Protein AF-A0A6L9ABU8-F1 (afdb_monomer_lite)

Organism: Escherichia coli (NCBI:txid562)

Radius of gyration: 11.08 Å; chains: 1; bounding box: 27×22×28 Å

pLDDT: mean 93.1, std 6.78, range [59.41, 98.19]

Foldseek 3Di:
DLLVLLVVLCVVLVPDPPQDSVNSVCQQVVDVLSVVLSVQLVVCVVVVNVVSNVVSSVSRDRDDD

Sequence (65 aa):
EKTTVLQDLRKICTPQASLSDEAWEKLMLSDESNKQHIREAIVAMERNNQNNYWEALGKVECPDM

InterPro domains:
  IPR048144 YicS [NF041639] (1-65)
  IPR048144 YicS [PF27428] (1-58)

Structure (mmCIF, N/CA/C/O backbone):
data_AF-A0A6L9ABU8-F1
#
_entry.id   AF-A0A6L9ABU8-F1
#
loop_
_atom_site.group_PDB
_atom_site.id
_atom_site.type_symbol
_atom_site.label_atom_id
_atom_site.label_alt_id
_atom_site.label_comp_id
_atom_site.label_asym_id
_atom_site.label_entity_id
_atom_site.label_seq_id
_atom_site.pdbx_PDB_ins_code
_atom_site.Cartn_x
_atom_site.Cartn_y
_atom_site.Cartn_z
_atom_site.occupancy
_atom_site.B_iso_or_equiv
_atom_site.auth_seq_id
_atom_site.auth_comp_id
_atom_site.auth_asym_id
_atom_site.auth_atom_id
_atom_site.pdbx_PDB_model_num
ATOM 1 N N . GLU A 1 1 ? 2.356 1.162 11.222 1.00 89.06 1 GLU A N 1
ATOM 2 C CA . GLU A 1 1 ? 1.237 1.494 10.309 1.00 89.06 1 GLU A CA 1
ATOM 3 C C . GLU A 1 1 ? 1.691 1.557 8.853 1.00 89.06 1 GLU A C 1
ATOM 5 O O . GLU A 1 1 ? 1.340 0.668 8.090 1.00 89.06 1 GLU A O 1
ATOM 10 N N . LYS A 1 2 ? 2.524 2.534 8.462 1.00 91.88 2 LYS A N 1
ATOM 11 C CA . LYS A 1 2 ? 2.993 2.705 7.069 1.00 91.88 2 LYS A CA 1
ATOM 12 C C . LYS A 1 2 ? 3.587 1.432 6.445 1.00 91.88 2 LYS A C 1
ATOM 14 O O . LYS A 1 2 ? 3.247 1.099 5.316 1.00 91.88 2 LYS A O 1
ATOM 19 N N . THR A 1 3 ? 4.432 0.705 7.179 1.00 93.56 3 THR A N 1
ATOM 20 C CA . THR A 1 3 ? 5.036 -0.556 6.707 1.00 93.56 3 THR A CA 1
ATOM 21 C C . THR A 1 3 ? 3.980 -1.597 6.333 1.00 93.56 3 THR A C 1
ATOM 23 O O . THR A 1 3 ? 4.098 -2.227 5.289 1.00 93.56 3 THR A O 1
ATOM 26 N N . THR A 1 4 ? 2.922 -1.739 7.135 1.00 95.19 4 THR A N 1
ATOM 27 C CA . THR A 1 4 ? 1.808 -2.661 6.866 1.00 95.19 4 THR A CA 1
ATOM 28 C C . THR A 1 4 ? 1.059 -2.266 5.596 1.00 95.19 4 THR A C 1
ATOM 30 O O . THR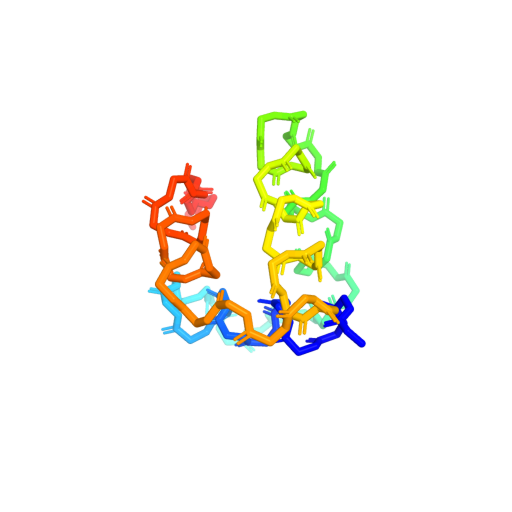 A 1 4 ? 0.854 -3.107 4.727 1.00 95.19 4 THR A O 1
ATOM 33 N N . VAL A 1 5 ? 0.740 -0.974 5.446 1.00 96.56 5 VAL A N 1
ATOM 34 C CA . VAL A 1 5 ? 0.066 -0.433 4.251 1.00 96.56 5 VAL A CA 1
ATOM 35 C C . VAL A 1 5 ? 0.873 -0.737 2.988 1.00 96.56 5 VAL A C 1
ATOM 37 O O . VAL A 1 5 ? 0.337 -1.253 2.011 1.00 96.56 5 VAL A O 1
ATOM 40 N N . LEU A 1 6 ? 2.185 -0.479 3.015 1.0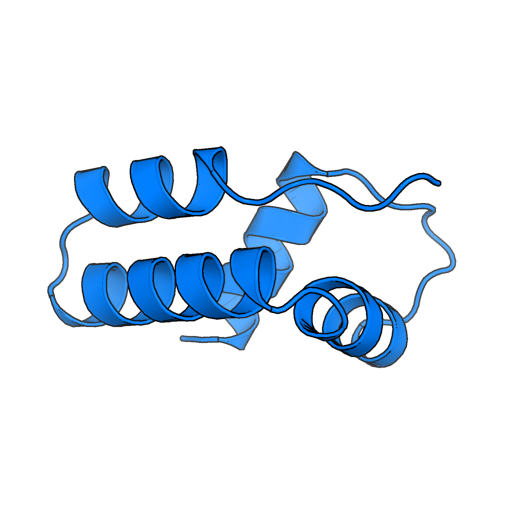0 95.56 6 LEU A N 1
ATOM 41 C CA . LEU A 1 6 ? 3.069 -0.741 1.878 1.00 95.56 6 LEU A CA 1
ATOM 42 C C . LEU A 1 6 ? 3.212 -2.239 1.573 1.00 95.56 6 LEU A C 1
ATOM 44 O O . LEU A 1 6 ? 3.299 -2.602 0.402 1.00 95.56 6 LEU A O 1
ATOM 48 N N . GLN A 1 7 ? 3.213 -3.107 2.588 1.00 94.62 7 GLN A N 1
ATOM 49 C CA . GLN A 1 7 ? 3.243 -4.563 2.404 1.00 94.62 7 GLN A CA 1
ATOM 50 C C . GLN A 1 7 ? 1.950 -5.102 1.788 1.00 94.62 7 GLN A C 1
ATOM 52 O O . GLN A 1 7 ? 2.005 -5.990 0.939 1.00 94.62 7 GLN A O 1
ATOM 57 N N . ASP A 1 8 ? 0.793 -4.578 2.185 1.00 95.69 8 ASP A N 1
ATOM 58 C CA . ASP A 1 8 ? -0.483 -4.984 1.597 1.00 95.69 8 ASP A CA 1
ATOM 59 C C . ASP A 1 8 ? -0.619 -4.471 0.164 1.00 95.69 8 ASP A C 1
ATOM 61 O O . ASP A 1 8 ? -0.961 -5.250 -0.724 1.00 95.69 8 ASP A O 1
ATOM 65 N N . LEU A 1 9 ? -0.220 -3.224 -0.103 1.00 94.94 9 LEU A N 1
ATOM 66 C CA . LEU A 1 9 ? -0.110 -2.708 -1.471 1.00 94.94 9 LEU A CA 1
ATOM 67 C C . LEU A 1 9 ? 0.818 -3.560 -2.330 1.00 94.94 9 LEU A C 1
ATOM 69 O O . LEU A 1 9 ? 0.518 -3.816 -3.490 1.00 94.94 9 LEU A O 1
ATOM 73 N N . ARG A 1 10 ? 1.916 -4.067 -1.764 1.00 92.88 10 ARG A N 1
ATOM 74 C CA . ARG A 1 10 ? 2.830 -4.959 -2.480 1.00 92.88 10 ARG A CA 1
ATOM 75 C C . ARG A 1 10 ? 2.158 -6.274 -2.885 1.00 92.88 10 ARG A C 1
ATOM 77 O O . ARG A 1 10 ? 2.441 -6.797 -3.957 1.00 92.88 10 ARG A O 1
ATOM 84 N N . LYS A 1 11 ? 1.250 -6.804 -2.063 1.00 92.06 11 LYS A N 1
ATOM 85 C CA . LYS A 1 11 ? 0.452 -7.994 -2.412 1.00 92.06 11 LYS A CA 1
ATOM 86 C C . LYS A 1 11 ? -0.629 -7.682 -3.447 1.00 92.06 11 LYS A C 1
ATOM 88 O O . LYS A 1 11 ? -0.925 -8.547 -4.257 1.00 92.06 11 LYS A O 1
ATOM 93 N N . ILE A 1 12 ? -1.207 -6.479 -3.407 1.00 92.88 12 ILE A N 1
ATOM 94 C CA . ILE A 1 12 ? -2.261 -6.034 -4.333 1.00 92.88 12 ILE A CA 1
ATOM 95 C C . ILE A 1 12 ? -1.681 -5.755 -5.721 1.00 92.88 12 ILE A C 1
ATOM 97 O O . ILE A 1 12 ? -2.182 -6.268 -6.714 1.00 92.88 12 ILE A O 1
ATOM 101 N N . CYS A 1 13 ? -0.608 -4.969 -5.783 1.00 92.00 13 CYS A N 1
ATOM 102 C CA . CYS A 1 13 ? 0.021 -4.551 -7.032 1.00 92.00 13 CYS A CA 1
ATOM 103 C C . CYS A 1 13 ? 0.959 -5.606 -7.624 1.00 92.00 13 CYS A C 1
ATOM 105 O O . CYS A 1 13 ? 1.321 -5.510 -8.793 1.00 92.00 13 CYS A O 1
ATOM 107 N N . THR 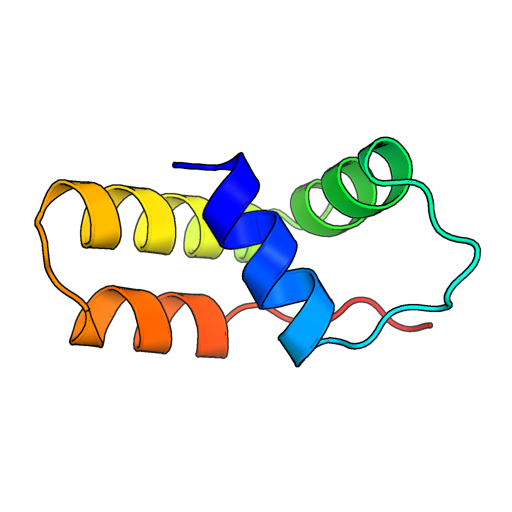A 1 14 ? 1.374 -6.600 -6.830 1.00 89.56 14 THR A N 1
ATOM 108 C CA . THR A 1 14 ? 2.264 -7.693 -7.256 1.00 89.56 14 THR A CA 1
ATOM 109 C C . THR A 1 14 ? 3.473 -7.215 -8.084 1.00 89.56 14 THR A C 1
ATOM 111 O O . THR A 1 14 ? 3.659 -7.689 -9.204 1.00 89.56 14 THR A O 1
ATOM 114 N N . PRO A 1 15 ? 4.294 -6.271 -7.574 1.00 85.06 15 PRO A N 1
ATOM 115 C CA . PRO A 1 15 ? 5.435 -5.746 -8.315 1.00 85.06 15 PRO A CA 1
ATOM 116 C C . PRO A 1 15 ? 6.478 -6.840 -8.588 1.00 85.06 15 PRO A C 1
ATOM 118 O O . PRO A 1 15 ? 6.524 -7.855 -7.88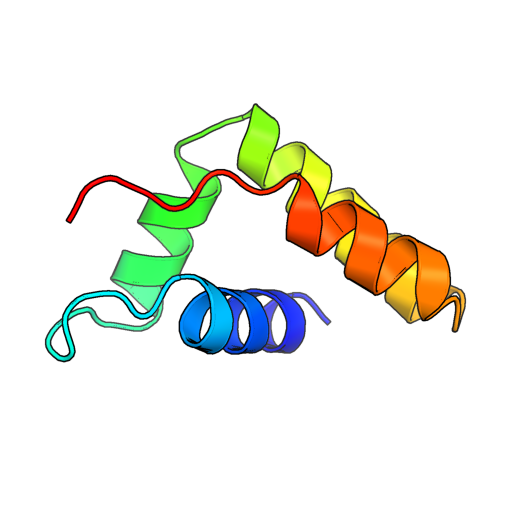4 1.00 85.06 15 PRO A O 1
ATOM 121 N N . GLN A 1 16 ? 7.371 -6.610 -9.558 1.00 79.06 16 GLN A N 1
ATOM 122 C CA . GLN A 1 16 ? 8.462 -7.539 -9.870 1.00 79.06 16 GLN A CA 1
ATOM 123 C C . GLN A 1 16 ? 9.235 -7.951 -8.600 1.00 79.06 16 GLN A C 1
ATOM 125 O O . GLN A 1 16 ? 9.612 -7.120 -7.768 1.00 79.06 16 GLN A O 1
ATOM 130 N N . ALA A 1 17 ? 9.492 -9.255 -8.459 1.00 71.81 17 ALA A N 1
ATOM 131 C CA . ALA A 1 17 ? 10.022 -9.852 -7.230 1.00 71.81 17 ALA A CA 1
ATOM 132 C C . ALA A 1 17 ? 11.408 -9.324 -6.809 1.00 71.81 17 ALA A C 1
ATOM 134 O O . ALA A 1 17 ? 11.778 -9.440 -5.643 1.00 71.81 17 ALA A O 1
ATOM 135 N N . SER A 1 18 ? 12.168 -8.727 -7.731 1.00 81.12 18 SER A N 1
ATOM 136 C CA . SER A 1 18 ? 13.493 -8.149 -7.476 1.00 81.12 18 SER A CA 1
ATOM 137 C C . SER A 1 18 ? 13.465 -6.760 -6.829 1.00 81.12 18 SER A C 1
ATOM 139 O O . SER A 1 18 ? 14.525 -6.244 -6.473 1.00 81.12 18 SER A O 1
ATOM 141 N N . LEU A 1 19 ? 12.297 -6.126 -6.686 1.00 87.88 19 LEU A N 1
ATOM 142 C CA . LEU A 1 19 ? 12.207 -4.778 -6.129 1.00 87.88 19 LEU A CA 1
ATOM 143 C C . LEU A 1 19 ? 12.491 -4.799 -4.616 1.00 87.88 19 LEU A C 1
ATOM 145 O O . LEU A 1 19 ? 11.837 -5.524 -3.872 1.00 87.88 19 LEU A O 1
ATOM 149 N N . SER A 1 20 ? 13.441 -4.010 -4.116 1.00 91.69 20 SER A N 1
ATOM 150 C CA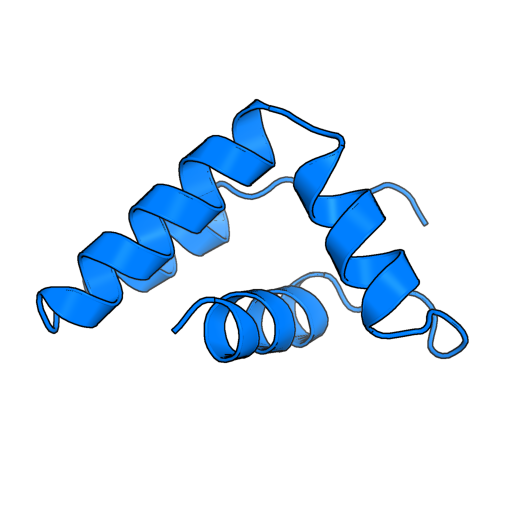 . SER A 1 20 ? 13.649 -3.906 -2.662 1.00 91.69 20 SER A CA 1
ATOM 151 C C . SER A 1 20 ? 12.473 -3.191 -1.985 1.00 91.69 20 SER A C 1
ATOM 153 O O . SER A 1 20 ? 11.716 -2.478 -2.643 1.00 91.69 20 SER A O 1
ATOM 155 N N . ASP A 1 21 ? 12.300 -3.362 -0.673 1.00 90.69 21 ASP A N 1
ATOM 156 C CA . ASP A 1 21 ? 11.259 -2.633 0.072 1.00 90.69 21 ASP A CA 1
ATOM 157 C C . ASP A 1 21 ? 11.467 -1.113 0.018 1.00 90.69 21 ASP A C 1
ATOM 159 O O . ASP A 1 21 ? 10.503 -0.365 -0.105 1.00 90.69 21 ASP A O 1
ATOM 163 N N . GLU A 1 22 ? 12.721 -0.654 0.020 1.00 92.44 22 GLU A N 1
ATOM 164 C CA . GLU A 1 22 ? 13.058 0.766 -0.132 1.00 92.44 22 GLU A CA 1
ATOM 165 C C . GLU A 1 22 ? 12.704 1.293 -1.531 1.00 92.44 22 GLU A C 1
ATOM 167 O O . GLU A 1 22 ? 12.126 2.372 -1.668 1.00 92.44 22 GLU A O 1
ATOM 172 N N . ALA A 1 23 ? 13.013 0.525 -2.582 1.00 92.69 23 ALA A N 1
ATOM 173 C CA . ALA A 1 23 ? 12.667 0.901 -3.949 1.00 92.69 23 ALA A CA 1
ATOM 174 C C . ALA A 1 23 ? 11.147 0.908 -4.157 1.00 92.69 23 ALA A C 1
ATOM 176 O O . ALA A 1 23 ? 10.620 1.823 -4.785 1.00 92.69 23 ALA A O 1
ATOM 177 N N . TRP A 1 24 ? 10.447 -0.070 -3.578 1.00 92.81 24 TRP A N 1
ATOM 178 C CA . TRP A 1 24 ? 8.989 -0.125 -3.556 1.00 92.81 24 TRP A CA 1
ATOM 179 C C . TRP A 1 24 ? 8.384 1.086 -2.852 1.00 92.81 24 TRP A C 1
ATOM 181 O O . TRP A 1 24 ? 7.531 1.763 -3.417 1.00 92.81 24 TRP A O 1
ATOM 191 N N . GLU A 1 25 ? 8.862 1.412 -1.651 1.00 94.44 25 GLU A N 1
ATOM 192 C CA . GLU A 1 25 ? 8.399 2.583 -0.913 1.00 94.44 25 GLU A CA 1
ATOM 193 C C . GLU A 1 25 ? 8.596 3.867 -1.723 1.00 94.44 25 GLU A C 1
ATOM 195 O O . GLU A 1 25 ? 7.670 4.667 -1.855 1.00 94.44 25 GLU A O 1
ATOM 200 N N . LYS A 1 26 ? 9.787 4.059 -2.294 1.00 94.06 26 LYS A N 1
ATOM 201 C CA . LYS A 1 26 ? 10.094 5.249 -3.089 1.00 94.06 26 LYS A CA 1
ATOM 202 C C . LYS A 1 26 ? 9.188 5.369 -4.314 1.00 94.06 26 LYS A C 1
ATOM 204 O O . LYS A 1 26 ? 8.766 6.476 -4.630 1.00 94.06 26 LYS A O 1
ATOM 209 N N . LEU A 1 27 ? 8.887 4.251 -4.968 1.00 92.69 27 LEU A N 1
ATOM 210 C CA . LEU A 1 27 ? 8.008 4.194 -6.134 1.00 92.69 27 LEU A CA 1
ATOM 211 C C . LEU A 1 27 ? 6.554 4.521 -5.764 1.00 92.69 27 LEU A C 1
ATOM 213 O O . LEU A 1 27 ? 5.920 5.353 -6.404 1.00 92.69 27 LEU A O 1
ATOM 217 N N . MET A 1 28 ? 6.042 3.944 -4.676 1.00 93.75 28 MET A N 1
ATOM 218 C CA . MET A 1 28 ? 4.684 4.238 -4.207 1.00 93.75 28 MET A CA 1
ATOM 219 C C . MET A 1 28 ? 4.521 5.685 -3.738 1.00 93.75 28 MET A C 1
ATOM 221 O O . MET A 1 28 ? 3.443 6.257 -3.861 1.00 93.75 28 MET A O 1
ATOM 225 N N . LEU A 1 29 ? 5.582 6.287 -3.197 1.00 93.31 29 LEU A N 1
ATOM 226 C CA . LEU A 1 29 ? 5.564 7.659 -2.688 1.00 93.31 29 LEU A CA 1
ATOM 227 C C . LEU A 1 29 ? 6.008 8.710 -3.712 1.00 93.31 29 LEU A C 1
ATOM 229 O O . LEU A 1 29 ? 5.978 9.895 -3.380 1.00 93.31 29 LEU A O 1
ATOM 233 N N . SER A 1 30 ? 6.433 8.310 -4.917 1.00 93.56 30 SER A N 1
ATOM 234 C CA . SER A 1 30 ? 6.787 9.262 -5.978 1.00 93.56 30 SER A CA 1
ATOM 235 C C . SER A 1 30 ? 5.569 9.899 -6.640 1.00 93.56 30 SER A C 1
ATOM 237 O O . SER A 1 30 ? 5.695 10.977 -7.215 1.00 93.56 30 SER A O 1
ATOM 239 N N . ASP A 1 31 ? 4.408 9.254 -6.536 1.00 92.88 31 ASP A N 1
ATOM 240 C CA . ASP A 1 31 ? 3.132 9.810 -6.968 1.00 92.88 31 ASP A CA 1
ATOM 241 C C . ASP A 1 31 ? 2.406 10.466 -5.779 1.00 92.88 31 ASP A C 1
ATOM 243 O O . ASP A 1 31 ? 2.231 9.864 -4.712 1.00 92.88 31 ASP A O 1
ATOM 247 N N . GLU A 1 32 ? 2.005 11.731 -5.938 1.00 95.00 32 GLU A N 1
ATOM 248 C CA . GLU A 1 32 ? 1.367 12.489 -4.855 1.00 95.00 32 GLU A CA 1
ATOM 249 C C . GLU A 1 32 ? -0.062 11.999 -4.551 1.00 95.00 32 GLU A C 1
ATOM 251 O O . GLU A 1 32 ? -0.485 12.083 -3.393 1.00 95.00 32 GLU A O 1
ATOM 256 N N . SER A 1 33 ? -0.782 11.431 -5.526 1.00 95.44 33 SER A N 1
ATOM 257 C CA . SER A 1 33 ? -2.103 10.820 -5.304 1.00 95.44 33 SER A CA 1
ATOM 258 C C . SER A 1 33 ? -1.962 9.541 -4.480 1.00 95.44 33 SER A C 1
ATOM 260 O O . SER A 1 33 ? -2.618 9.388 -3.446 1.00 95.44 33 SER A O 1
ATOM 262 N N . ASN A 1 34 ? -1.019 8.669 -4.843 1.00 95.62 34 ASN A N 1
ATOM 263 C CA . ASN A 1 34 ? -0.705 7.464 -4.076 1.00 95.62 34 ASN A CA 1
ATOM 264 C C . ASN A 1 34 ? -0.286 7.796 -2.649 1.00 95.62 34 ASN A C 1
ATOM 266 O O . ASN A 1 34 ? -0.769 7.193 -1.691 1.00 95.62 34 ASN A O 1
ATOM 270 N N . LYS A 1 35 ? 0.571 8.800 -2.479 1.00 96.69 35 LYS A N 1
ATOM 271 C CA . LYS A 1 35 ? 0.990 9.279 -1.160 1.00 96.69 35 LYS A CA 1
ATOM 272 C C . LYS A 1 35 ? -0.191 9.768 -0.320 1.00 96.69 35 LYS A C 1
ATOM 274 O O . LYS A 1 35 ? -0.199 9.527 0.891 1.00 96.69 35 LYS A O 1
ATOM 279 N N . GLN A 1 36 ? -1.177 10.425 -0.928 1.00 97.88 36 GLN A N 1
ATOM 280 C CA . GLN A 1 36 ? -2.399 10.844 -0.243 1.00 97.88 36 GLN A CA 1
ATOM 281 C C . GLN A 1 36 ? -3.251 9.635 0.177 1.00 97.88 36 GLN A C 1
ATOM 283 O O . GLN A 1 36 ? -3.605 9.525 1.351 1.00 97.88 36 GLN A O 1
ATOM 288 N N . HIS A 1 37 ? -3.496 8.676 -0.716 1.00 98.00 37 HIS A N 1
ATOM 289 C CA . HIS A 1 37 ? -4.268 7.467 -0.397 1.00 98.00 37 HIS A CA 1
ATOM 290 C C . HIS A 1 37 ? -3.574 6.567 0.638 1.00 98.00 37 HIS A C 1
ATOM 292 O O . HIS A 1 37 ? -4.219 6.024 1.534 1.00 98.00 37 HIS A O 1
ATOM 298 N N . ILE A 1 38 ? -2.242 6.486 0.616 1.00 97.38 38 ILE A N 1
ATOM 299 C CA . ILE A 1 38 ? -1.454 5.796 1.649 1.00 97.38 38 ILE A CA 1
ATOM 300 C C . ILE A 1 38 ? -1.633 6.472 3.016 1.00 97.38 38 ILE A C 1
ATOM 302 O O . ILE A 1 38 ? -1.779 5.781 4.026 1.00 97.38 38 ILE A O 1
ATOM 306 N N . ARG A 1 39 ? -1.658 7.812 3.078 1.00 97.50 39 ARG A N 1
ATOM 307 C CA . ARG A 1 39 ? -1.958 8.539 4.328 1.00 97.50 39 ARG A CA 1
ATOM 308 C C . ARG A 1 39 ? -3.380 8.263 4.811 1.00 97.50 39 ARG A C 1
ATOM 310 O O . ARG A 1 39 ? -3.572 8.051 6.005 1.00 97.50 39 ARG A O 1
ATOM 317 N N . GLU A 1 40 ? -4.354 8.236 3.908 1.00 98.00 40 GLU A N 1
ATOM 318 C CA . GLU A 1 40 ? -5.749 7.904 4.230 1.00 98.00 40 GLU A CA 1
ATOM 319 C C . GLU A 1 40 ? -5.876 6.488 4.801 1.00 98.00 40 GLU A C 1
ATOM 321 O O . GLU A 1 40 ? -6.543 6.303 5.820 1.00 98.00 40 GLU A O 1
ATOM 326 N N . ALA A 1 41 ? -5.173 5.514 4.218 1.00 98.00 41 ALA A N 1
ATOM 327 C CA . ALA A 1 41 ? -5.119 4.146 4.725 1.00 98.00 41 ALA A CA 1
ATOM 328 C C . ALA A 1 41 ? -4.499 4.078 6.134 1.00 98.00 41 ALA A C 1
ATOM 330 O O . ALA A 1 41 ? -5.038 3.408 7.015 1.00 98.00 41 ALA A O 1
ATOM 331 N N . ILE A 1 42 ? -3.410 4.816 6.388 1.00 97.75 42 ILE A N 1
ATOM 332 C CA . ILE A 1 42 ? -2.788 4.895 7.723 1.00 97.75 42 ILE A CA 1
ATOM 333 C C . ILE A 1 42 ? -3.782 5.447 8.754 1.00 97.75 42 ILE A C 1
ATOM 335 O O . ILE A 1 42 ? -4.009 4.807 9.780 1.00 97.75 42 ILE A O 1
ATOM 339 N N . VAL A 1 43 ? -4.436 6.575 8.459 1.00 97.94 43 VAL A N 1
ATOM 340 C CA . VAL A 1 43 ? -5.431 7.188 9.359 1.00 97.94 43 VAL A CA 1
ATOM 341 C C . VAL A 1 43 ? -6.633 6.263 9.581 1.00 97.94 43 VAL A C 1
ATOM 343 O O . VAL A 1 43 ? -7.165 6.184 10.690 1.00 97.94 43 VAL A O 1
ATOM 346 N N . ALA A 1 44 ? -7.083 5.549 8.547 1.00 98.00 44 ALA A N 1
ATOM 347 C CA . ALA A 1 44 ? -8.163 4.576 8.674 1.00 98.00 44 ALA A CA 1
ATOM 348 C C . ALA A 1 44 ? -7.779 3.423 9.614 1.00 98.00 44 ALA A C 1
ATOM 350 O O . ALA A 1 44 ? -8.583 3.034 10.463 1.00 98.00 44 ALA A O 1
ATOM 351 N N . MET A 1 45 ? -6.542 2.933 9.520 1.00 96.75 45 MET A N 1
ATOM 352 C CA . MET A 1 45 ? -6.025 1.890 10.403 1.00 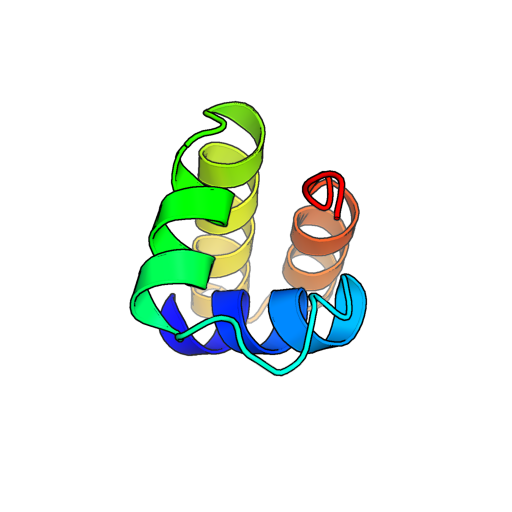96.75 45 MET A CA 1
ATOM 353 C C . MET A 1 45 ? -5.894 2.371 11.856 1.00 96.75 45 MET A C 1
ATOM 355 O O . MET A 1 45 ? -6.332 1.664 12.761 1.00 96.75 45 MET A O 1
ATOM 359 N N . GLU A 1 46 ? -5.399 3.591 12.088 1.00 96.38 46 GLU A N 1
ATOM 360 C CA . GLU A 1 46 ? -5.345 4.216 13.426 1.00 96.38 46 GLU A CA 1
ATOM 361 C C . GLU A 1 46 ? -6.734 4.346 14.070 1.00 96.38 46 GLU A C 1
ATOM 363 O O . GLU A 1 46 ? -6.890 4.216 15.283 1.00 96.38 46 GLU A O 1
ATOM 368 N N . ARG A 1 47 ? -7.769 4.568 13.252 1.00 97.31 47 ARG A N 1
ATOM 369 C CA . ARG A 1 47 ? -9.172 4.656 13.687 1.00 97.31 47 ARG A CA 1
ATOM 370 C C . ARG A 1 47 ? -9.874 3.300 13.772 1.00 97.31 47 ARG A C 1
ATOM 372 O O . ARG A 1 47 ? -11.080 3.269 14.010 1.00 97.31 47 ARG A O 1
ATOM 379 N N . ASN A 1 48 ? -9.153 2.199 13.550 1.00 96.44 48 ASN A N 1
ATOM 380 C CA . ASN A 1 48 ? -9.703 0.847 13.455 1.00 96.44 48 ASN A CA 1
ATOM 381 C C . ASN A 1 48 ? -10.872 0.742 12.447 1.00 96.44 48 ASN A C 1
ATOM 383 O O . ASN A 1 48 ? -11.834 0.002 12.650 1.00 96.44 48 ASN A O 1
ATOM 387 N N . ASN A 1 49 ? -10.808 1.515 11.359 1.00 97.50 49 ASN A N 1
ATOM 388 C CA . ASN A 1 49 ? -11.812 1.538 10.302 1.00 97.50 49 ASN A CA 1
ATOM 389 C C . ASN A 1 49 ? -11.312 0.755 9.081 1.00 97.50 49 ASN A C 1
ATOM 391 O O . ASN A 1 49 ? -10.730 1.314 8.150 1.00 97.50 49 ASN A O 1
ATOM 395 N N . GLN A 1 50 ? -11.565 -0.555 9.084 1.00 96.50 50 GLN A N 1
ATOM 396 C CA . GLN A 1 50 ? -11.138 -1.446 8.002 1.00 96.50 50 GLN A CA 1
ATOM 397 C C . GLN A 1 50 ? -11.787 -1.123 6.651 1.00 96.50 50 GLN A C 1
ATOM 399 O O . GLN A 1 50 ? -11.140 -1.284 5.622 1.00 96.50 50 GLN A O 1
ATOM 404 N N . ASN A 1 51 ? -13.032 -0.638 6.627 1.00 97.94 51 ASN A N 1
ATOM 405 C CA . ASN A 1 51 ? -13.705 -0.311 5.368 1.00 97.94 51 ASN A CA 1
ATOM 406 C C . ASN A 1 51 ? -12.979 0.826 4.646 1.00 97.94 51 ASN A C 1
ATOM 408 O O . ASN A 1 51 ? -12.620 0.687 3.480 1.00 97.94 51 ASN A O 1
ATOM 412 N N . ASN A 1 52 ? -12.681 1.912 5.366 1.00 98.00 52 ASN A N 1
ATOM 413 C CA . ASN A 1 52 ? -11.941 3.036 4.797 1.00 98.00 52 ASN A CA 1
ATOM 414 C C . ASN A 1 52 ? -10.494 2.658 4.458 1.00 98.00 52 ASN A C 1
ATOM 416 O O . ASN A 1 52 ? -9.932 3.219 3.523 1.00 98.00 52 ASN A O 1
ATOM 420 N N . TYR A 1 53 ? -9.894 1.717 5.195 1.00 98.19 53 TYR A N 1
ATOM 421 C CA . TYR A 1 53 ? -8.566 1.199 4.872 1.00 98.19 53 TYR A CA 1
ATOM 422 C C . TYR A 1 53 ? -8.553 0.560 3.481 1.00 98.19 53 TYR A C 1
ATOM 424 O O . TYR A 1 53 ? -7.776 0.974 2.624 1.00 98.19 53 TYR A O 1
ATOM 432 N N . TRP A 1 54 ? -9.458 -0.390 3.229 1.00 97.19 54 TRP A N 1
ATOM 433 C CA . TRP A 1 54 ? -9.546 -1.066 1.933 1.00 97.19 54 TRP A CA 1
ATOM 434 C C . TRP A 1 54 ? -9.999 -0.135 0.807 1.00 97.19 54 TRP A C 1
ATOM 436 O O . TRP A 1 54 ? -9.511 -0.262 -0.313 1.00 97.19 54 TRP A O 1
ATOM 446 N N . GLU A 1 55 ? -10.874 0.830 1.097 1.00 97.69 55 GLU A N 1
ATOM 447 C CA . GLU A 1 55 ? -11.265 1.853 0.125 1.00 97.69 55 GLU A CA 1
ATOM 448 C C . GLU A 1 55 ? -10.072 2.728 -0.290 1.00 97.69 55 GLU A C 1
ATOM 450 O O . GLU A 1 55 ? -9.883 2.981 -1.477 1.00 97.69 55 GLU A O 1
ATOM 455 N N . ALA A 1 56 ? -9.250 3.167 0.668 1.00 97.69 56 ALA A N 1
ATOM 456 C CA . ALA A 1 56 ? -8.057 3.959 0.386 1.00 97.69 56 ALA A CA 1
ATOM 457 C C . ALA A 1 56 ? -7.017 3.148 -0.400 1.00 97.69 56 ALA A C 1
ATOM 459 O O . ALA A 1 56 ? -6.479 3.643 -1.387 1.00 97.69 56 ALA A O 1
ATOM 460 N N . LEU A 1 57 ? -6.786 1.884 -0.024 1.00 97.25 57 LEU A N 1
ATOM 461 C CA . LEU A 1 57 ? -5.900 0.994 -0.778 1.00 97.25 57 LEU A CA 1
ATOM 462 C C . LEU A 1 57 ? -6.378 0.764 -2.218 1.00 97.25 57 LEU A C 1
ATOM 464 O O . LEU A 1 57 ? -5.555 0.733 -3.124 1.00 97.25 57 LEU A O 1
ATOM 468 N N . GLY A 1 58 ? -7.688 0.637 -2.444 1.00 95.94 58 GLY A N 1
ATOM 469 C CA . GLY A 1 58 ? -8.260 0.440 -3.781 1.00 95.94 58 GLY A CA 1
ATOM 470 C C . GLY A 1 58 ? -8.156 1.655 -4.710 1.00 95.94 58 GLY A C 1
ATOM 471 O O . GLY A 1 58 ? -8.374 1.511 -5.909 1.00 95.94 58 GLY A O 1
ATOM 472 N N . LYS A 1 59 ? -7.834 2.838 -4.171 1.00 96.50 59 LYS A N 1
ATOM 473 C CA . LYS A 1 59 ? -7.589 4.071 -4.941 1.00 96.50 59 LYS A CA 1
ATOM 474 C C . LYS A 1 59 ? -6.119 4.273 -5.296 1.00 96.50 59 LYS A C 1
ATOM 476 O O . LYS A 1 59 ? -5.809 5.160 -6.080 1.00 96.50 59 LYS A O 1
ATOM 481 N N . VAL A 1 60 ? -5.219 3.493 -4.700 1.00 96.69 60 VAL A N 1
ATOM 482 C CA . VAL A 1 60 ? -3.796 3.555 -5.026 1.00 96.69 60 VAL A CA 1
ATOM 483 C C . VAL A 1 60 ? -3.589 3.000 -6.431 1.00 96.69 60 VAL A C 1
ATOM 485 O O . VAL A 1 60 ? -3.967 1.866 -6.726 1.00 96.69 60 VAL A O 1
ATOM 488 N N . GLU A 1 61 ? -2.957 3.792 -7.286 1.00 95.00 61 GLU A N 1
ATOM 489 C CA . GLU A 1 61 ? -2.563 3.371 -8.620 1.00 95.00 61 GLU A CA 1
ATOM 490 C C . GLU A 1 61 ? -1.266 2.568 -8.527 1.00 95.00 61 GLU A C 1
ATOM 492 O O . GLU A 1 61 ? -0.232 3.048 -8.052 1.00 95.00 61 GLU A O 1
ATOM 497 N N . CYS A 1 62 ? -1.323 1.308 -8.953 1.00 92.69 62 CYS A N 1
ATOM 498 C CA . CYS A 1 62 ? -0.137 0.471 -9.008 1.00 92.69 62 CYS A CA 1
ATOM 499 C C . CYS A 1 62 ? 0.817 1.005 -10.088 1.00 92.69 62 CYS A C 1
ATOM 501 O O . CYS A 1 62 ? 0.373 1.255 -11.207 1.00 92.69 62 CYS A O 1
ATOM 503 N N . PRO A 1 63 ? 2.112 1.173 -9.781 1.00 85.94 63 PRO A N 1
ATOM 504 C CA . PRO A 1 63 ? 3.080 1.662 -10.752 1.00 85.94 63 PRO A CA 1
ATOM 505 C C . PRO A 1 63 ? 3.241 0.666 -11.908 1.00 85.94 63 PRO A C 1
ATOM 507 O O . PRO A 1 63 ? 3.282 -0.546 -11.675 1.00 85.94 63 PRO A O 1
ATOM 510 N N . ASP A 1 64 ? 3.362 1.184 -13.133 1.00 74.75 64 ASP A N 1
ATOM 511 C CA . ASP A 1 64 ? 3.649 0.377 -14.323 1.00 74.75 64 ASP A CA 1
ATOM 512 C C . ASP A 1 64 ? 4.966 -0.399 -14.128 1.00 74.75 64 ASP A C 1
ATOM 514 O O . ASP A 1 64 ? 5.996 0.175 -13.757 1.00 74.75 64 ASP A O 1
ATOM 518 N N . MET A 1 65 ? 4.907 -1.720 -14.330 1.00 59.41 65 MET A N 1
ATOM 519 C CA . MET A 1 65 ? 6.017 -2.665 -14.134 1.00 59.41 65 MET A CA 1
ATOM 520 C C . MET A 1 65 ? 6.870 -2.889 -15.374 1.00 59.41 65 MET A C 1
ATOM 522 O O . MET A 1 65 ? 6.302 -2.985 -16.483 1.00 59.41 65 MET A O 1
#

Secondary structure (DSSP, 8-state):
-HHHHHHHHHHHH---TT--HHHHHHHHHHSHHHHHHHHHHHHHHHTT-HHHHHHHHHTSPPPP-